Protein AF-A0A1Q6RD19-F1 (afdb_monomer_lite)

Foldseek 3Di:
DDAQKDKDWQDLVPPDPVSQVVCCAQQLDNHCPQFDTKMKIDRPDDDWQKIKIKTFGDPPDDQVVSQVSSVVRYAQPSDPPDGFPAWKWFADDRMIIIITGHCVVVDHPVNVQVVVCVVRNNTPDMD

Sequence (127 aa):
MEFDGGVETIDLTDTSEEGQWAIKSSTGLDNAGVLTEAAVFEPMIGSIAFSMVMVRVAPGEDIKSVAEAMKSGINPRKWVCVEADDMLVTGYRDVVMLIMLDTSYDLTAQSFVDAFGKVVGEPEFVI

Structure (mmCIF, N/CA/C/O backbone):
da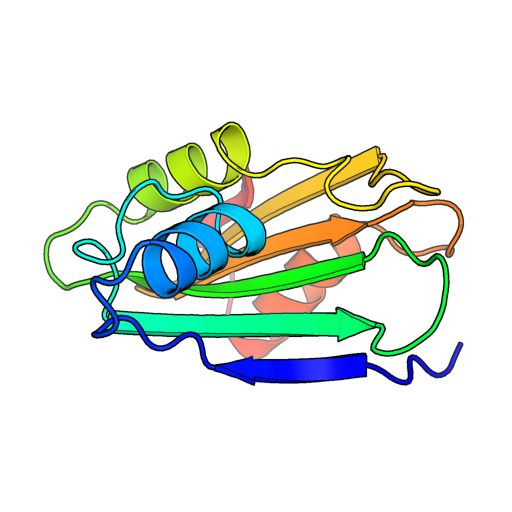ta_AF-A0A1Q6RD19-F1
#
_entry.id   AF-A0A1Q6RD19-F1
#
loop_
_atom_site.group_PDB
_atom_site.id
_atom_site.type_symbol
_atom_site.label_atom_id
_atom_site.label_alt_id
_atom_site.label_comp_id
_atom_site.label_asym_id
_atom_site.label_entity_id
_atom_site.label_seq_id
_atom_site.pdbx_PDB_ins_code
_atom_site.Cartn_x
_atom_site.Cartn_y
_atom_site.Cartn_z
_atom_site.occupancy
_atom_site.B_iso_or_equiv
_atom_site.auth_seq_id
_atom_site.auth_comp_id
_atom_site.auth_asym_id
_atom_site.auth_atom_id
_atom_site.pdbx_PDB_model_num
ATOM 1 N N . MET A 1 1 ? 16.173 -11.343 -10.795 1.00 51.84 1 MET A N 1
ATOM 2 C CA . MET A 1 1 ? 16.724 -10.581 -9.660 1.00 51.84 1 MET A CA 1
ATOM 3 C C . MET A 1 1 ? 16.168 -11.218 -8.402 1.00 51.84 1 MET A C 1
ATOM 5 O O . MET A 1 1 ? 14.967 -11.448 -8.365 1.00 51.84 1 MET A O 1
ATOM 9 N N . GLU A 1 2 ? 17.014 -11.611 -7.454 1.00 54.75 2 GLU A N 1
ATOM 10 C CA . GLU A 1 2 ? 16.551 -12.060 -6.136 1.00 54.75 2 GLU A CA 1
ATOM 11 C C . GLU A 1 2 ? 16.425 -10.801 -5.273 1.00 54.75 2 GLU A C 1
ATOM 13 O O . GLU A 1 2 ? 17.411 -10.089 -5.087 1.00 54.75 2 GLU A O 1
ATOM 18 N N . PHE A 1 3 ? 15.200 -10.454 -4.875 1.00 63.12 3 PHE A N 1
ATOM 19 C CA . PHE A 1 3 ? 14.942 -9.319 -3.992 1.00 63.12 3 PHE A CA 1
ATOM 20 C C . PHE A 1 3 ? 15.130 -9.792 -2.550 1.00 63.12 3 PHE A C 1
ATOM 22 O O . PHE A 1 3 ? 14.311 -10.563 -2.053 1.00 63.12 3 PHE A O 1
ATOM 29 N N . ASP A 1 4 ? 16.187 -9.329 -1.882 1.00 69.56 4 ASP A N 1
ATOM 30 C CA . ASP A 1 4 ? 16.337 -9.479 -0.429 1.00 69.56 4 ASP A CA 1
ATOM 31 C C . ASP A 1 4 ? 15.444 -8.433 0.266 1.00 69.56 4 ASP A C 1
ATOM 33 O O . ASP A 1 4 ? 15.872 -7.342 0.658 1.00 69.56 4 ASP A O 1
ATOM 37 N N . GLY A 1 5 ? 14.141 -8.714 0.253 1.00 77.00 5 GLY A N 1
ATOM 38 C CA . GLY A 1 5 ? 13.098 -7.879 0.841 1.00 77.00 5 GLY A CA 1
ATOM 39 C C . GLY A 1 5 ? 12.593 -8.443 2.165 1.00 77.00 5 GLY A C 1
ATOM 40 O O . GLY A 1 5 ? 12.631 -9.650 2.402 1.00 77.00 5 GLY A O 1
ATOM 41 N N . GLY A 1 6 ? 12.096 -7.560 3.025 1.00 85.50 6 GLY A N 1
ATOM 42 C CA . GLY A 1 6 ? 11.497 -7.906 4.311 1.00 85.50 6 GLY A CA 1
ATOM 43 C C . GLY A 1 6 ? 9.992 -7.680 4.283 1.00 85.50 6 GLY A C 1
ATOM 44 O O . GLY A 1 6 ? 9.528 -6.708 3.692 1.00 85.50 6 GLY A O 1
ATOM 45 N N . VAL A 1 7 ? 9.232 -8.577 4.918 1.00 91.62 7 VAL A N 1
ATOM 46 C CA . VAL A 1 7 ? 7.819 -8.331 5.239 1.00 91.62 7 VAL A CA 1
ATOM 47 C C . VAL A 1 7 ? 7.752 -7.764 6.648 1.00 91.62 7 VAL A C 1
ATOM 49 O O . VAL A 1 7 ? 8.240 -8.395 7.587 1.00 91.62 7 VAL A O 1
ATOM 52 N N . GLU A 1 8 ? 7.102 -6.620 6.796 1.00 92.69 8 GLU A N 1
ATOM 53 C CA . GLU A 1 8 ? 6.847 -5.982 8.081 1.00 92.69 8 GLU A CA 1
ATOM 54 C C . GLU A 1 8 ? 5.341 -5.802 8.283 1.00 92.69 8 GLU A C 1
ATOM 56 O O . GLU A 1 8 ? 4.632 -5.313 7.402 1.00 92.69 8 GLU A O 1
ATOM 61 N N . THR A 1 9 ? 4.830 -6.221 9.441 1.00 94.94 9 THR A N 1
ATOM 62 C CA . THR A 1 9 ? 3.453 -5.932 9.858 1.00 94.94 9 THR A CA 1
ATOM 63 C C . THR A 1 9 ? 3.405 -4.576 10.542 1.00 94.94 9 THR A C 1
ATOM 65 O O . THR A 1 9 ? 4.174 -4.342 11.472 1.00 94.94 9 THR A O 1
ATOM 68 N N . ILE A 1 10 ? 2.475 -3.716 10.138 1.00 94.00 10 ILE A N 1
ATOM 69 C CA . ILE A 1 10 ? 2.322 -2.384 10.726 1.00 94.00 10 ILE A CA 1
ATOM 70 C C . ILE A 1 10 ? 1.467 -2.503 11.990 1.00 94.00 10 ILE A C 1
ATOM 72 O O . ILE A 1 10 ? 0.343 -3.011 11.935 1.00 94.00 10 ILE A O 1
ATOM 76 N N . ASP A 1 11 ? 1.979 -2.022 13.125 1.00 93.44 11 ASP A N 1
ATOM 77 C CA . ASP A 1 11 ? 1.210 -1.955 14.369 1.00 93.44 11 ASP A CA 1
ATOM 78 C C . ASP A 1 11 ? 0.169 -0.830 14.294 1.00 93.44 11 ASP A C 1
ATOM 80 O O . ASP A 1 11 ? 0.458 0.346 14.505 1.00 93.44 11 ASP A O 1
ATOM 84 N N . LEU A 1 12 ? -1.075 -1.204 13.995 1.00 94.00 12 LEU A N 1
ATOM 85 C CA . LEU A 1 12 ? -2.196 -0.268 13.893 1.00 94.00 12 LEU A CA 1
ATOM 86 C C . LEU A 1 12 ? -2.647 0.296 15.248 1.00 94.00 12 LEU A C 1
ATOM 88 O O . LEU A 1 12 ? -3.459 1.222 15.282 1.00 94.00 12 LEU A O 1
ATOM 92 N N . THR A 1 13 ? -2.163 -0.268 16.358 1.00 93.19 13 THR A N 1
ATOM 93 C CA . THR A 1 13 ? -2.501 0.181 17.713 1.00 93.19 13 THR A CA 1
ATOM 94 C C . THR A 1 13 ? -1.521 1.218 18.254 1.00 93.19 13 THR A C 1
ATOM 96 O O . THR A 1 13 ? -1.819 1.861 19.264 1.00 93.19 13 THR A O 1
ATOM 99 N N . ASP A 1 14 ? -0.393 1.431 17.571 1.00 91.44 14 ASP A N 1
ATOM 100 C CA . ASP A 1 14 ? 0.584 2.441 17.951 1.00 91.44 14 ASP A CA 1
ATOM 101 C C . ASP A 1 14 ? 0.102 3.852 17.571 1.00 91.44 14 ASP A C 1
ATOM 103 O O . ASP A 1 14 ? 0.177 4.318 16.430 1.00 91.44 14 ASP A O 1
ATOM 107 N N . THR A 1 15 ? -0.418 4.560 18.572 1.00 89.69 15 THR A N 1
ATOM 108 C CA . THR A 1 15 ? -0.886 5.943 18.437 1.00 89.69 15 THR A CA 1
ATOM 109 C C . THR A 1 15 ? 0.215 6.982 18.670 1.00 89.69 15 THR A C 1
ATOM 111 O O . THR A 1 15 ? -0.096 8.168 18.789 1.00 89.69 15 THR A O 1
ATOM 114 N N . SER A 1 16 ? 1.479 6.571 18.811 1.00 92.94 16 SER A N 1
ATOM 115 C CA . SER A 1 16 ? 2.610 7.495 18.916 1.00 92.94 16 SER A CA 1
ATOM 116 C C . SER A 1 16 ? 2.861 8.230 17.595 1.00 92.94 16 SER A C 1
ATOM 118 O O . SER A 1 16 ? 2.375 7.834 16.535 1.00 92.94 16 SER A O 1
ATOM 120 N N . GLU A 1 17 ? 3.644 9.311 17.635 1.00 91.75 17 GLU A N 1
ATOM 121 C CA . GLU A 1 17 ? 4.059 10.021 16.417 1.00 91.75 17 GLU A CA 1
ATOM 122 C C . GLU A 1 17 ? 4.829 9.103 15.452 1.00 91.75 17 GLU A C 1
ATOM 124 O O . GLU A 1 17 ? 4.675 9.230 14.238 1.00 91.75 17 GLU A O 1
ATOM 129 N N . GLU A 1 18 ? 5.605 8.151 15.981 1.00 90.62 18 GLU A N 1
ATOM 130 C CA . GLU A 1 18 ? 6.348 7.160 15.195 1.00 90.62 18 GLU A CA 1
ATOM 131 C C . GLU A 1 18 ? 5.401 6.167 14.513 1.00 90.62 18 GLU A C 1
ATOM 133 O O . GLU A 1 18 ? 5.519 5.946 13.307 1.00 90.62 18 GLU A O 1
ATOM 138 N N . GLY A 1 19 ? 4.409 5.643 15.240 1.00 91.06 19 GLY A N 1
ATOM 139 C CA . GLY A 1 19 ? 3.381 4.758 14.684 1.00 91.06 19 GLY A CA 1
ATOM 140 C C . GLY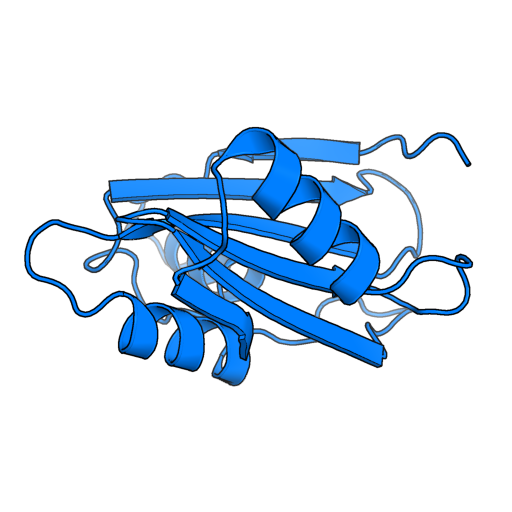 A 1 19 ? 2.548 5.436 13.594 1.00 91.06 19 GLY A C 1
ATOM 141 O O . GLY A 1 19 ? 2.366 4.889 12.504 1.00 91.06 19 GLY A O 1
ATOM 142 N N . GLN A 1 20 ? 2.114 6.681 13.825 1.00 91.62 20 GLN A N 1
ATOM 143 C CA . GLN A 1 20 ? 1.401 7.466 12.806 1.00 91.62 20 GLN A CA 1
ATOM 144 C C . GLN A 1 20 ? 2.275 7.750 11.582 1.00 91.62 20 GLN A C 1
ATOM 146 O O . GLN A 1 20 ? 1.803 7.669 10.445 1.00 91.62 20 GLN A O 1
ATOM 151 N N . TRP A 1 21 ? 3.560 8.043 11.794 1.00 91.69 21 TRP A N 1
ATOM 152 C CA . TRP A 1 21 ? 4.503 8.210 10.698 1.00 91.69 21 TRP A CA 1
ATOM 153 C C . TRP A 1 21 ? 4.682 6.913 9.899 1.00 91.69 21 TRP A C 1
ATOM 155 O O . TRP A 1 21 ? 4.665 6.973 8.671 1.00 91.69 21 TRP A O 1
ATOM 165 N N . ALA A 1 22 ? 4.784 5.753 10.557 1.00 92.19 22 ALA A N 1
ATOM 166 C CA . ALA A 1 22 ? 4.911 4.447 9.909 1.00 92.19 22 ALA A CA 1
ATOM 167 C C . ALA A 1 22 ? 3.674 4.091 9.067 1.00 92.19 22 ALA A C 1
ATOM 169 O O . ALA A 1 22 ? 3.803 3.636 7.927 1.00 92.19 22 ALA A O 1
ATOM 170 N N . ILE A 1 23 ? 2.470 4.368 9.583 1.00 94.38 23 ILE A N 1
ATOM 171 C CA . ILE A 1 23 ? 1.216 4.214 8.833 1.00 94.38 23 ILE A CA 1
ATOM 172 C C . ILE A 1 23 ? 1.240 5.107 7.593 1.00 94.38 23 ILE A C 1
ATOM 174 O O . ILE A 1 23 ? 0.997 4.621 6.485 1.00 94.38 23 ILE A O 1
ATOM 178 N N . LYS A 1 24 ? 1.575 6.393 7.748 1.00 94.81 24 LYS A N 1
ATOM 179 C CA . LYS A 1 24 ? 1.575 7.351 6.637 1.00 94.81 24 LYS A CA 1
ATOM 180 C C . LYS A 1 24 ? 2.620 7.016 5.576 1.00 94.81 24 LYS A C 1
ATOM 182 O O . LYS A 1 24 ? 2.312 7.058 4.387 1.00 94.81 24 LYS A O 1
ATOM 187 N N . SER A 1 25 ? 3.840 6.681 5.985 1.00 93.19 25 SER A N 1
ATOM 188 C CA . SER A 1 25 ? 4.959 6.399 5.079 1.00 93.19 25 SER A CA 1
ATOM 189 C C . SER A 1 25 ? 4.795 5.080 4.318 1.00 93.19 25 SER A C 1
ATOM 191 O O . SER A 1 25 ? 5.266 4.964 3.182 1.00 93.19 25 SER A O 1
ATOM 193 N N . SER A 1 26 ? 4.100 4.110 4.916 1.00 94.19 26 SER A N 1
ATOM 194 C CA . SER A 1 26 ? 3.855 2.802 4.307 1.00 94.19 26 SER A CA 1
ATOM 195 C C . SER A 1 26 ? 2.568 2.782 3.490 1.00 94.19 26 SER A C 1
ATOM 197 O O . SER A 1 26 ? 2.574 2.312 2.364 1.00 94.19 26 SER A O 1
ATOM 199 N N . THR A 1 27 ? 1.462 3.309 4.019 1.00 95.81 27 THR A N 1
ATOM 200 C CA . THR A 1 27 ? 0.127 3.171 3.402 1.00 95.81 27 THR A CA 1
ATOM 201 C C . THR A 1 27 ? -0.367 4.428 2.692 1.00 95.81 27 THR A C 1
ATOM 203 O O . THR A 1 27 ? -1.268 4.341 1.865 1.00 95.81 27 THR A O 1
ATOM 206 N N . GLY A 1 28 ? 0.178 5.603 3.019 1.00 95.88 28 GLY A N 1
ATOM 207 C CA . GLY A 1 28 ? -0.345 6.895 2.573 1.00 95.88 28 GLY A CA 1
ATOM 208 C C . GLY A 1 28 ? -1.523 7.432 3.397 1.00 95.88 28 GLY A C 1
ATOM 209 O O . GLY A 1 28 ? -1.896 8.596 3.232 1.00 95.88 28 GLY A O 1
ATOM 210 N N . LEU A 1 29 ? -2.085 6.646 4.317 1.00 96.44 29 LEU A N 1
ATOM 211 C CA . LEU A 1 29 ? -3.220 7.047 5.154 1.00 96.44 29 LEU A CA 1
ATOM 212 C C . LEU A 1 29 ? -2.780 7.894 6.353 1.00 96.44 29 LEU A C 1
ATOM 214 O O . LEU A 1 29 ? -1.688 7.719 6.885 1.00 96.44 29 LEU A O 1
ATOM 218 N N . ASP A 1 30 ? -3.647 8.804 6.799 1.00 91.75 30 ASP A N 1
ATOM 219 C CA . ASP A 1 30 ? -3.372 9.668 7.960 1.00 91.75 30 ASP A CA 1
ATOM 220 C C . ASP A 1 30 ? -3.653 8.990 9.310 1.00 91.75 30 ASP A C 1
ATOM 222 O O . ASP A 1 30 ? -3.257 9.509 10.346 1.00 91.75 30 ASP A O 1
ATOM 226 N N . ASN A 1 31 ? -4.378 7.869 9.317 1.00 87.12 31 ASN A N 1
ATOM 227 C CA . ASN A 1 31 ? -4.643 7.064 10.508 1.00 87.12 31 ASN A CA 1
ATOM 228 C C . ASN A 1 31 ? -5.018 5.626 10.113 1.00 87.12 31 ASN A C 1
ATOM 230 O O . ASN A 1 31 ? -5.466 5.377 8.993 1.00 87.12 31 ASN A O 1
ATOM 234 N N . ALA A 1 32 ? -4.881 4.690 11.053 1.00 91.00 32 ALA A N 1
ATOM 235 C CA . ALA A 1 32 ? -5.192 3.275 10.846 1.00 91.00 32 ALA A CA 1
ATOM 236 C C . ALA A 1 32 ? -6.652 2.885 11.141 1.00 91.00 32 ALA A C 1
ATOM 238 O O . ALA A 1 32 ? -6.996 1.718 11.000 1.00 91.00 32 ALA A O 1
ATOM 239 N N . GLY A 1 33 ? -7.525 3.820 11.540 1.00 93.75 33 GLY A N 1
ATOM 240 C CA . GLY A 1 33 ? -8.885 3.503 12.000 1.00 93.75 33 GLY A CA 1
ATOM 241 C C . GLY A 1 33 ? -9.778 2.847 10.941 1.00 93.75 33 GLY A C 1
ATOM 242 O O . GLY A 1 33 ? -10.736 2.163 11.287 1.00 93.75 33 GLY A O 1
ATOM 243 N N . VAL A 1 34 ? -9.434 3.021 9.663 1.00 96.00 34 VAL A N 1
ATOM 244 C CA . VAL A 1 34 ? -10.119 2.406 8.514 1.00 96.00 34 VAL A CA 1
ATOM 245 C C . VAL A 1 34 ? -9.592 1.007 8.169 1.00 96.00 34 VAL A C 1
ATOM 247 O O . VAL A 1 34 ? -10.061 0.392 7.212 1.00 96.00 34 VAL A O 1
ATOM 250 N N . LEU A 1 35 ? -8.610 0.495 8.917 1.00 97.06 35 LEU A N 1
ATOM 251 C CA . LEU A 1 35 ? -7.932 -0.775 8.667 1.00 97.06 35 LEU A CA 1
ATOM 252 C C . LEU A 1 35 ? -8.068 -1.728 9.861 1.00 97.06 35 LEU A C 1
ATOM 254 O O . LEU A 1 35 ? -8.133 -1.311 11.014 1.00 97.06 35 LEU A O 1
ATOM 258 N N . THR A 1 36 ? -8.041 -3.030 9.588 1.00 97.62 36 THR A N 1
ATOM 259 C CA . THR A 1 36 ? -7.906 -4.078 10.617 1.00 97.62 36 THR A CA 1
ATOM 260 C C . THR A 1 36 ? -6.540 -4.748 10.598 1.00 97.62 36 THR A C 1
ATOM 262 O O . THR A 1 36 ? -6.103 -5.260 11.622 1.00 97.62 36 THR A O 1
ATOM 265 N N . GLU A 1 37 ? -5.874 -4.775 9.442 1.00 97.38 37 GLU A N 1
ATOM 266 C CA . GLU A 1 37 ? -4.540 -5.359 9.266 1.00 97.38 37 GLU A CA 1
ATOM 267 C C . GLU A 1 37 ? -3.777 -4.558 8.209 1.00 97.38 37 GLU A C 1
ATOM 269 O O . GLU A 1 37 ? -4.377 -4.070 7.249 1.00 97.38 37 GLU A O 1
ATOM 274 N N . ALA A 1 38 ? -2.458 -4.450 8.354 1.00 97.31 38 ALA A N 1
ATOM 275 C CA . ALA A 1 38 ? -1.599 -3.894 7.321 1.00 97.31 38 ALA A CA 1
ATOM 276 C C . ALA A 1 38 ? -0.207 -4.531 7.365 1.00 97.31 38 ALA A C 1
ATOM 278 O O . ALA A 1 38 ? 0.344 -4.789 8.436 1.00 97.31 38 ALA A O 1
ATOM 279 N N . ALA A 1 39 ? 0.361 -4.775 6.191 1.00 97.00 39 ALA A N 1
ATOM 280 C CA . ALA A 1 39 ? 1.721 -5.255 6.027 1.00 97.00 39 ALA A CA 1
ATOM 281 C C . ALA A 1 39 ? 2.365 -4.612 4.800 1.00 97.00 39 ALA A C 1
ATOM 283 O O . ALA A 1 39 ? 1.691 -4.305 3.816 1.00 97.00 39 ALA A O 1
ATOM 284 N N . VAL A 1 40 ? 3.677 -4.443 4.850 1.00 95.75 40 VAL A N 1
ATOM 285 C CA . VAL A 1 40 ? 4.479 -3.886 3.766 1.00 95.75 40 VAL A CA 1
ATOM 286 C C . VAL A 1 40 ? 5.622 -4.837 3.431 1.00 95.75 40 VAL A C 1
ATOM 288 O O . VAL A 1 40 ? 6.186 -5.487 4.309 1.00 95.75 40 VAL A O 1
ATOM 291 N N . PHE A 1 41 ? 5.927 -4.958 2.143 1.00 94.19 41 PHE A N 1
ATOM 292 C CA . PHE A 1 41 ? 7.079 -5.681 1.630 1.00 94.19 41 PHE A CA 1
ATOM 293 C C . PHE A 1 41 ? 7.975 -4.726 0.849 1.00 94.19 41 PHE A C 1
ATOM 295 O O . PHE A 1 41 ? 7.576 -4.192 -0.193 1.00 94.19 41 PHE A O 1
ATOM 302 N N . GLU A 1 42 ? 9.186 -4.533 1.364 1.00 91.88 42 GLU A N 1
ATOM 303 C CA . GLU A 1 42 ? 10.162 -3.574 0.850 1.00 91.88 42 GLU A CA 1
ATOM 304 C C . GLU A 1 42 ? 11.592 -4.135 0.857 1.00 91.88 42 GLU A C 1
ATOM 306 O O . GLU A 1 42 ? 11.913 -5.021 1.656 1.00 91.88 42 GLU A O 1
ATOM 311 N N . PRO A 1 43 ? 12.480 -3.626 -0.019 1.00 88.00 43 PRO A N 1
ATOM 312 C CA . PRO A 1 43 ? 13.904 -3.948 0.006 1.00 88.00 43 PRO A CA 1
ATOM 313 C C . PRO A 1 43 ? 14.542 -3.530 1.338 1.00 88.00 43 PRO A C 1
ATOM 315 O O . PRO A 1 43 ? 14.487 -2.358 1.707 1.00 88.00 43 PRO A O 1
ATOM 318 N N . MET A 1 44 ? 15.206 -4.456 2.041 1.00 79.31 44 MET A N 1
ATOM 319 C CA . MET A 1 44 ? 15.882 -4.120 3.308 1.00 79.31 44 MET A CA 1
ATOM 320 C C . MET A 1 44 ? 17.219 -3.402 3.096 1.00 79.31 44 MET A C 1
ATOM 322 O O . MET A 1 44 ? 17.696 -2.683 3.974 1.00 79.31 44 MET A O 1
ATOM 326 N N . ILE A 1 45 ? 17.857 -3.615 1.943 1.00 75.94 45 ILE A N 1
ATOM 327 C CA . ILE A 1 45 ? 19.161 -3.044 1.603 1.00 75.94 45 ILE A CA 1
ATOM 328 C C . ILE A 1 45 ? 19.132 -2.552 0.155 1.00 75.94 45 ILE A C 1
ATOM 330 O O . ILE A 1 45 ? 18.748 -3.282 -0.755 1.00 75.94 45 ILE A O 1
ATOM 334 N N . GLY A 1 46 ? 19.625 -1.331 -0.064 1.00 70.75 46 GLY A N 1
ATOM 335 C CA . GLY A 1 46 ? 19.881 -0.778 -1.395 1.00 70.75 46 GLY A CA 1
ATOM 336 C C . GLY A 1 46 ? 19.071 0.475 -1.719 1.00 70.75 46 GLY A C 1
ATOM 337 O O . GLY A 1 46 ? 18.261 0.953 -0.933 1.00 70.75 46 GLY A O 1
ATOM 338 N N . SER A 1 47 ? 19.334 1.041 -2.895 1.00 81.38 47 SER A N 1
ATOM 339 C CA . SER A 1 47 ? 18.558 2.144 -3.471 1.00 81.38 47 SER A CA 1
ATOM 340 C C . SER A 1 47 ? 17.595 1.564 -4.495 1.00 81.38 47 SER A C 1
ATOM 342 O O . SER A 1 47 ? 17.836 1.650 -5.694 1.00 81.38 47 SER A O 1
ATOM 344 N N . ILE A 1 48 ? 16.563 0.887 -3.995 1.00 86.38 48 ILE A N 1
ATOM 345 C CA . ILE A 1 48 ? 15.553 0.221 -4.812 1.00 86.38 48 ILE A CA 1
ATOM 346 C C . ILE A 1 48 ? 14.203 0.843 -4.476 1.00 86.38 48 ILE A C 1
ATOM 348 O O . ILE A 1 48 ? 13.720 0.704 -3.355 1.00 86.38 48 ILE A O 1
ATOM 352 N N . ALA A 1 49 ? 13.606 1.536 -5.445 1.00 91.38 49 ALA A N 1
ATOM 353 C CA . ALA A 1 49 ? 12.247 2.040 -5.317 1.00 91.38 49 ALA A CA 1
ATOM 354 C C . ALA A 1 49 ? 11.284 0.891 -5.614 1.00 91.38 49 ALA A C 1
ATOM 356 O O . ALA A 1 49 ? 10.951 0.623 -6.764 1.00 91.38 49 ALA A O 1
ATOM 357 N N . PHE A 1 50 ? 10.903 0.165 -4.570 1.00 92.75 50 PHE A N 1
ATOM 358 C CA . PHE A 1 50 ? 9.908 -0.897 -4.621 1.00 92.75 50 PHE A CA 1
ATOM 359 C C . PHE A 1 50 ? 9.185 -0.937 -3.279 1.00 92.75 50 PHE A C 1
ATOM 361 O O . PHE A 1 50 ? 9.836 -0.978 -2.242 1.00 92.75 50 PHE A O 1
ATOM 368 N N . SER A 1 51 ? 7.857 -0.935 -3.293 1.00 94.81 51 SER A N 1
ATOM 369 C CA . SER A 1 51 ? 7.029 -1.032 -2.091 1.00 94.81 51 SER A CA 1
ATOM 370 C C . SER A 1 51 ? 5.698 -1.672 -2.448 1.00 94.81 51 SER A C 1
ATOM 372 O O . SER A 1 51 ? 4.915 -1.098 -3.208 1.00 94.81 51 SER A O 1
ATOM 374 N N . MET A 1 52 ? 5.430 -2.841 -1.871 1.00 96.00 52 MET A N 1
ATOM 375 C CA . MET A 1 52 ? 4.137 -3.512 -1.964 1.00 96.00 52 MET A CA 1
ATOM 376 C C . MET A 1 52 ? 3.462 -3.488 -0.600 1.00 96.00 52 MET A C 1
ATOM 378 O O . MET A 1 52 ? 3.999 -4.005 0.374 1.00 96.00 52 MET A O 1
ATOM 382 N N . VAL A 1 53 ? 2.278 -2.903 -0.531 1.00 97.62 53 VAL A N 1
ATOM 383 C CA . VAL A 1 53 ? 1.555 -2.660 0.713 1.00 97.62 53 VAL A CA 1
ATOM 384 C C . VAL A 1 53 ? 0.220 -3.367 0.621 1.00 97.62 53 VAL A C 1
ATOM 386 O O . VAL A 1 53 ? -0.538 -3.166 -0.324 1.00 97.62 53 VAL A O 1
ATOM 389 N N . MET A 1 54 ? -0.061 -4.194 1.614 1.00 97.88 54 MET A N 1
ATOM 390 C CA . MET A 1 54 ? -1.289 -4.958 1.741 1.00 97.88 54 MET A CA 1
ATOM 391 C C . MET A 1 54 ? -2.033 -4.447 2.961 1.00 97.88 54 MET A C 1
ATOM 393 O O . MET A 1 54 ? -1.478 -4.447 4.059 1.00 97.88 54 MET A O 1
ATOM 397 N N . VAL A 1 55 ? -3.289 -4.049 2.795 1.00 98.06 55 VAL A N 1
ATOM 398 C CA . VAL A 1 55 ? -4.145 -3.670 3.921 1.00 98.06 55 VAL A CA 1
ATOM 399 C C . VAL A 1 55 ? -5.460 -4.428 3.873 1.00 98.06 55 VAL A C 1
ATOM 401 O O . VAL A 1 55 ? -5.983 -4.726 2.798 1.00 98.06 55 VAL A O 1
ATOM 404 N N . ARG A 1 56 ? -6.002 -4.731 5.050 1.00 98.25 56 ARG A N 1
ATOM 405 C CA . ARG A 1 56 ? -7.376 -5.192 5.221 1.00 98.25 56 ARG A CA 1
ATOM 406 C C . ARG A 1 56 ? -8.214 -4.030 5.727 1.00 98.25 56 ARG A C 1
ATOM 408 O O . ARG A 1 56 ? -7.916 -3.472 6.782 1.00 98.25 56 ARG A O 1
ATOM 415 N N . VAL A 1 57 ? -9.238 -3.679 4.966 1.00 98.06 57 VAL A N 1
ATOM 416 C CA . VAL A 1 57 ? -10.171 -2.591 5.249 1.00 98.06 57 VAL A CA 1
ATOM 417 C C . VAL A 1 57 ? -11.162 -3.026 6.326 1.00 98.06 57 VAL A C 1
ATOM 419 O O . VAL A 1 57 ? -11.651 -4.157 6.323 1.00 98.06 57 VAL A O 1
ATOM 422 N N . ALA A 1 58 ? -11.445 -2.129 7.268 1.00 97.69 58 ALA A N 1
ATOM 423 C CA . ALA A 1 58 ? -12.365 -2.407 8.356 1.00 97.69 58 ALA A CA 1
ATOM 424 C C . ALA A 1 58 ? -13.807 -2.623 7.852 1.00 97.69 58 ALA A C 1
ATOM 426 O O . ALA A 1 58 ? -14.233 -2.006 6.872 1.00 97.69 58 ALA A O 1
ATOM 427 N N . PRO A 1 59 ? -14.604 -3.484 8.514 1.00 96.75 59 PRO A N 1
ATOM 428 C CA . PRO A 1 59 ? -15.990 -3.710 8.120 1.00 96.75 59 PRO A CA 1
ATOM 429 C C . PRO A 1 59 ? -16.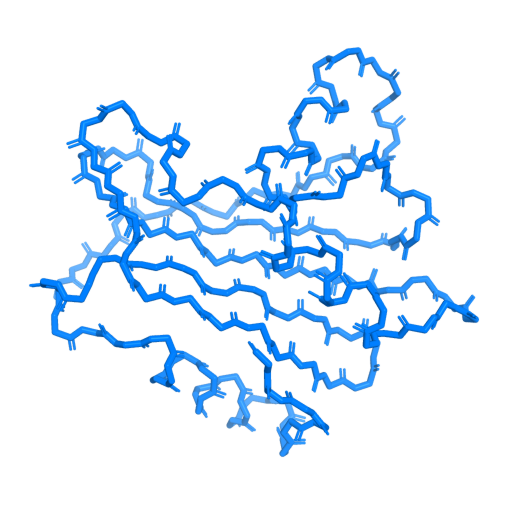813 -2.416 8.110 1.00 96.75 59 PRO A C 1
ATOM 431 O O . PRO A 1 59 ? -16.877 -1.711 9.114 1.00 96.75 59 PRO A O 1
ATOM 434 N N . GLY A 1 60 ? -17.507 -2.154 7.001 1.00 95.62 60 GLY A N 1
ATOM 435 C CA . GLY A 1 60 ? -18.362 -0.973 6.834 1.00 95.62 60 GLY A CA 1
ATOM 436 C C . GLY A 1 60 ? -17.670 0.232 6.192 1.00 95.62 60 GLY A C 1
ATOM 437 O O . GLY A 1 60 ? -18.371 1.158 5.790 1.00 95.62 60 GLY A O 1
ATOM 438 N N . GLU A 1 61 ? -16.346 0.200 6.040 1.00 97.06 61 GLU A N 1
ATOM 439 C CA . GLU A 1 61 ? -15.602 1.197 5.270 1.00 97.06 61 GLU A CA 1
ATOM 440 C C . GLU A 1 61 ? -15.702 0.926 3.761 1.00 97.06 61 GLU A C 1
ATOM 442 O O . GLU A 1 61 ? -15.840 -0.217 3.314 1.00 97.06 61 GLU A O 1
ATOM 447 N N . ASP A 1 62 ? -15.618 1.986 2.955 1.00 96.31 62 ASP A N 1
ATOM 448 C CA . ASP A 1 62 ? -15.614 1.869 1.497 1.00 96.31 62 ASP A CA 1
ATOM 449 C C . ASP A 1 62 ? -14.203 1.554 0.988 1.00 96.31 62 ASP A C 1
ATOM 451 O O . ASP A 1 62 ? -13.310 2.406 0.988 1.00 96.31 62 ASP A O 1
ATOM 455 N N . ILE A 1 63 ? -14.009 0.319 0.522 1.00 97.19 63 ILE A N 1
ATOM 456 C CA . ILE A 1 63 ? -12.708 -0.179 0.060 1.00 97.19 63 ILE A CA 1
ATOM 457 C C . ILE A 1 63 ? -12.086 0.705 -1.028 1.00 97.19 63 ILE A C 1
ATOM 459 O O . ILE A 1 63 ? -10.873 0.924 -1.034 1.00 97.19 63 ILE A O 1
ATOM 463 N N . LYS A 1 64 ? -12.903 1.243 -1.939 1.00 96.81 64 LYS A N 1
ATOM 464 C CA . LYS A 1 64 ? -12.411 2.060 -3.046 1.00 96.81 64 LYS A CA 1
ATOM 465 C C . LYS A 1 64 ? -11.927 3.424 -2.560 1.00 96.81 64 LYS A C 1
ATOM 467 O O . LYS A 1 64 ? -10.860 3.862 -2.973 1.00 96.81 64 LYS A O 1
ATOM 472 N N . SER A 1 65 ? -12.652 4.050 -1.638 1.00 97.06 65 SER A N 1
ATOM 473 C CA . SER A 1 65 ? -12.241 5.298 -0.991 1.00 97.06 65 SER A CA 1
ATOM 474 C C . SER A 1 65 ? -10.934 5.127 -0.214 1.00 97.06 65 SER A C 1
ATOM 476 O O . SER A 1 65 ? -10.059 5.987 -0.298 1.00 97.06 65 SER A O 1
ATOM 478 N N . VAL A 1 66 ? -10.754 4.000 0.490 1.00 97.88 66 VAL A N 1
ATOM 479 C CA . VAL A 1 66 ? -9.479 3.684 1.160 1.00 97.88 66 VAL A CA 1
ATOM 480 C C . VAL A 1 66 ? -8.355 3.529 0.134 1.00 97.88 66 VAL A C 1
ATOM 482 O O . VAL A 1 66 ? -7.296 4.131 0.296 1.00 97.88 66 VAL A O 1
ATOM 485 N N . ALA A 1 67 ? -8.587 2.794 -0.955 1.00 98.00 67 ALA A N 1
ATOM 486 C CA . ALA A 1 67 ? -7.605 2.622 -2.023 1.00 98.00 67 ALA A CA 1
ATOM 487 C C . ALA A 1 67 ? -7.208 3.952 -2.694 1.00 98.00 67 ALA A C 1
ATOM 489 O O . ALA A 1 67 ? -6.025 4.196 -2.936 1.00 98.00 67 ALA A O 1
ATOM 490 N N . GLU A 1 68 ? -8.174 4.835 -2.960 1.00 98.12 68 GLU A N 1
ATOM 491 C CA 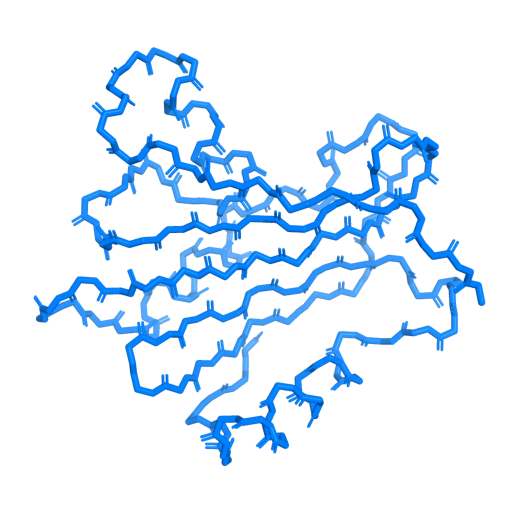. GLU A 1 68 ? -7.932 6.176 -3.504 1.00 98.12 68 GLU A CA 1
ATOM 492 C C . GLU A 1 68 ? -7.127 7.042 -2.524 1.00 98.12 68 GLU A C 1
ATOM 494 O O . GLU A 1 68 ? -6.176 7.714 -2.932 1.00 98.12 68 GLU A O 1
ATOM 499 N N . ALA A 1 69 ? -7.447 6.981 -1.227 1.00 97.88 69 ALA A N 1
ATOM 500 C CA . ALA A 1 69 ? -6.705 7.684 -0.185 1.00 97.88 69 ALA A CA 1
ATOM 501 C C . ALA A 1 69 ? -5.257 7.183 -0.072 1.00 97.88 69 ALA A C 1
ATOM 503 O O . ALA A 1 69 ? -4.338 7.998 0.013 1.00 97.88 69 ALA A O 1
ATOM 504 N N . MET A 1 70 ? -5.033 5.867 -0.145 1.00 97.94 70 MET A N 1
ATOM 505 C CA . MET A 1 70 ? -3.686 5.289 -0.189 1.00 97.94 70 MET A CA 1
ATOM 506 C C . MET A 1 70 ? -2.913 5.786 -1.415 1.00 97.94 70 MET A C 1
ATOM 508 O O . MET A 1 70 ? -1.806 6.307 -1.280 1.00 97.94 70 MET A O 1
ATOM 512 N N . LYS A 1 71 ? -3.519 5.699 -2.609 1.00 97.25 71 LYS A N 1
ATOM 513 C CA . LYS A 1 71 ? -2.894 6.131 -3.869 1.00 97.25 71 LYS A CA 1
ATOM 514 C C . LYS A 1 71 ? -2.516 7.612 -3.856 1.00 97.25 71 LYS A C 1
ATOM 516 O O . LYS A 1 71 ? -1.448 7.987 -4.328 1.00 97.25 71 LYS A O 1
ATOM 521 N N . SER A 1 72 ? -3.404 8.454 -3.336 1.00 96.81 72 SER A N 1
ATOM 522 C CA . SER A 1 72 ? -3.200 9.898 -3.224 1.00 96.81 72 SER A CA 1
ATOM 523 C C . SER A 1 72 ? -2.196 10.278 -2.137 1.00 96.81 72 SER A C 1
ATOM 525 O O . SER A 1 72 ? -1.586 11.343 -2.223 1.00 96.81 72 SER A O 1
ATOM 527 N N . GLY A 1 73 ? -2.128 9.495 -1.063 1.00 96.25 73 GLY A N 1
ATOM 528 C CA . GLY A 1 73 ? -1.422 9.864 0.157 1.00 96.25 73 GLY A CA 1
ATOM 529 C C . GLY A 1 73 ? -0.001 9.321 0.248 1.00 96.25 73 GLY A C 1
ATOM 530 O O . GLY A 1 73 ? 0.806 9.884 0.992 1.00 96.25 73 GLY A O 1
ATOM 531 N N . ILE A 1 74 ? 0.311 8.242 -0.476 1.00 96.25 74 ILE A N 1
ATOM 532 C CA . ILE A 1 74 ? 1.650 7.656 -0.487 1.00 96.25 74 ILE A CA 1
ATOM 533 C C . ILE A 1 74 ? 2.634 8.600 -1.183 1.00 96.25 74 ILE A C 1
ATOM 535 O O . ILE A 1 74 ? 2.286 9.297 -2.135 1.00 96.25 74 ILE A O 1
ATOM 539 N N . ASN A 1 75 ? 3.879 8.627 -0.711 1.00 94.06 75 ASN A N 1
ATOM 540 C CA . ASN A 1 75 ? 4.946 9.404 -1.332 1.00 94.06 75 ASN A CA 1
ATOM 541 C C . ASN A 1 75 ? 5.824 8.494 -2.217 1.00 94.06 75 ASN A C 1
ATOM 543 O O . ASN A 1 75 ? 6.619 7.726 -1.664 1.00 94.06 75 ASN A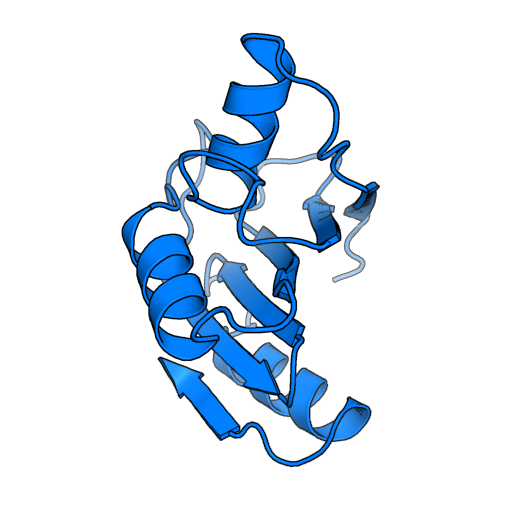 O 1
ATOM 547 N N . PRO A 1 76 ? 5.775 8.612 -3.560 1.00 91.94 76 PRO A N 1
ATOM 548 C CA . PRO A 1 76 ? 6.645 7.848 -4.465 1.00 91.94 76 PRO A CA 1
ATOM 549 C C . PRO A 1 76 ? 8.142 8.162 -4.290 1.00 91.94 76 PRO A C 1
ATOM 551 O O . PRO A 1 76 ? 8.995 7.364 -4.673 1.00 91.94 76 PRO A O 1
ATOM 554 N N . ARG A 1 77 ? 8.465 9.309 -3.671 1.00 89.19 77 ARG A N 1
ATOM 555 C CA . ARG A 1 77 ? 9.818 9.784 -3.329 1.00 89.19 77 ARG A CA 1
ATOM 556 C C . ARG A 1 77 ? 10.140 9.611 -1.846 1.00 89.19 77 ARG A C 1
ATOM 558 O O . ARG A 1 77 ? 10.827 10.446 -1.254 1.00 89.19 77 ARG A O 1
ATOM 565 N N . LYS A 1 78 ? 9.597 8.580 -1.193 1.00 86.38 78 LYS A N 1
ATOM 566 C CA . LYS A 1 78 ? 9.917 8.326 0.222 1.00 86.38 78 LYS A CA 1
ATOM 567 C C . LYS A 1 78 ? 11.379 7.918 0.437 1.00 86.38 78 LYS A C 1
ATOM 569 O O . LYS A 1 78 ? 11.905 8.103 1.530 1.00 86.38 78 LYS A O 1
ATOM 574 N N . TRP A 1 79 ? 12.051 7.435 -0.608 1.00 85.44 79 TRP A N 1
ATOM 575 C CA . TRP A 1 79 ? 13.488 7.172 -0.607 1.00 85.44 79 TRP A CA 1
ATOM 576 C C . TRP A 1 79 ? 14.272 8.395 -1.099 1.00 85.44 79 TRP A C 1
ATOM 578 O O . TRP A 1 79 ? 13.873 9.079 -2.034 1.00 85.44 79 TRP A O 1
ATOM 588 N N . VAL A 1 80 ? 15.430 8.662 -0.490 1.00 83.12 80 VAL A N 1
ATOM 589 C CA . VAL A 1 80 ? 16.251 9.846 -0.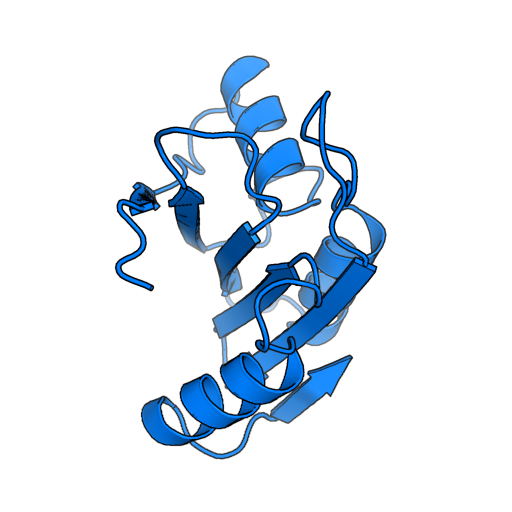819 1.00 83.12 80 VAL A CA 1
ATOM 590 C C . VAL A 1 80 ? 16.922 9.741 -2.194 1.00 83.12 80 VAL A C 1
ATOM 592 O O . VAL A 1 80 ? 17.119 10.755 -2.860 1.00 83.12 80 VAL A O 1
ATOM 595 N N . CYS A 1 81 ? 17.303 8.530 -2.611 1.00 83.31 81 CYS A N 1
ATOM 596 C CA . CYS A 1 81 ? 18.139 8.314 -3.799 1.00 83.31 81 CYS A CA 1
ATOM 597 C C . CYS A 1 81 ? 17.356 7.876 -5.043 1.00 83.31 81 CYS A C 1
ATOM 599 O O . CYS A 1 81 ? 17.922 7.885 -6.134 1.00 83.31 81 CYS A O 1
ATOM 601 N N . VAL A 1 82 ? 16.107 7.440 -4.873 1.00 87.75 82 VAL A N 1
ATOM 602 C CA . VAL A 1 82 ? 15.295 6.796 -5.914 1.00 87.75 82 VAL A CA 1
ATOM 603 C C . VAL A 1 82 ? 13.824 7.153 -5.745 1.00 87.75 82 VAL A C 1
ATOM 605 O O . VAL A 1 82 ? 13.387 7.546 -4.666 1.00 87.75 82 VAL A O 1
ATOM 608 N N . GLU A 1 83 ? 13.067 7.008 -6.821 1.00 91.12 83 GLU A N 1
ATOM 609 C CA . GLU A 1 83 ? 11.643 7.314 -6.892 1.00 91.12 83 GLU A CA 1
ATOM 610 C C . GLU A 1 83 ? 10.937 6.195 -7.656 1.00 91.12 83 GLU A C 1
ATOM 612 O O . GLU A 1 83 ? 11.496 5.663 -8.613 1.00 91.12 83 GLU A O 1
ATOM 617 N N . ALA A 1 84 ? 9.726 5.840 -7.229 1.00 92.31 84 ALA A N 1
ATOM 618 C CA . ALA A 1 84 ? 8.857 4.968 -8.012 1.00 92.31 84 ALA A CA 1
ATOM 619 C C . ALA A 1 84 ? 8.178 5.772 -9.133 1.00 92.31 84 ALA A C 1
ATOM 621 O O . ALA A 1 84 ? 7.611 6.834 -8.868 1.00 92.31 84 ALA A O 1
ATOM 622 N N . ASP A 1 85 ? 8.214 5.261 -10.363 1.00 93.19 85 ASP A N 1
ATOM 623 C CA . ASP A 1 85 ? 7.604 5.888 -11.543 1.00 93.19 85 ASP A CA 1
ATOM 624 C C . ASP A 1 85 ? 6.337 5.164 -12.033 1.00 93.19 85 ASP A C 1
ATOM 626 O O . ASP A 1 85 ? 5.569 5.736 -12.810 1.00 93.19 85 ASP A O 1
ATOM 630 N N . ASP A 1 86 ? 6.071 3.959 -11.522 1.00 95.56 86 ASP A N 1
ATOM 631 C CA . ASP A 1 86 ? 4.858 3.188 -11.774 1.00 95.56 86 ASP A CA 1
ATOM 632 C C . ASP A 1 86 ? 4.175 2.804 -10.457 1.00 95.56 86 ASP A C 1
ATOM 634 O O . ASP A 1 86 ? 4.813 2.381 -9.488 1.00 95.56 86 ASP A O 1
ATOM 638 N N . MET A 1 87 ? 2.857 2.995 -10.407 1.00 97.06 87 MET A N 1
ATOM 639 C CA . MET A 1 87 ? 2.054 2.792 -9.206 1.00 97.06 87 MET A CA 1
ATOM 640 C C . MET A 1 87 ? 0.600 2.468 -9.540 1.00 97.06 87 MET A C 1
ATOM 642 O O . MET A 1 87 ? -0.094 3.237 -10.214 1.00 97.06 87 MET A O 1
ATOM 646 N N . LEU A 1 88 ? 0.100 1.382 -8.953 1.00 98.19 88 LEU A N 1
ATOM 647 C CA . LEU A 1 88 ? -1.304 0.985 -9.015 1.00 98.19 88 LEU A CA 1
ATOM 648 C C . LEU A 1 88 ? -1.815 0.587 -7.636 1.00 98.19 88 LEU A C 1
ATOM 650 O O . LEU A 1 88 ? -1.065 0.103 -6.786 1.00 98.19 88 LEU A O 1
ATOM 654 N N . VAL A 1 89 ? -3.120 0.753 -7.446 1.00 98.31 89 VAL A N 1
ATOM 655 C CA . VAL A 1 89 ? -3.831 0.199 -6.295 1.00 98.31 89 VAL A CA 1
ATOM 656 C C . VAL A 1 89 ? -4.967 -0.677 -6.797 1.00 98.31 89 VAL A C 1
ATOM 658 O O . VAL A 1 89 ? -5.702 -0.305 -7.706 1.00 98.31 89 VAL A O 1
ATOM 661 N N . THR A 1 90 ? -5.115 -1.863 -6.229 1.00 98.44 90 THR A N 1
ATOM 662 C CA . THR A 1 90 ? -6.163 -2.815 -6.597 1.00 98.44 90 THR A CA 1
ATOM 663 C C . THR A 1 90 ? -6.794 -3.411 -5.350 1.00 98.44 90 THR A C 1
ATOM 665 O O . THR A 1 90 ? -6.179 -3.413 -4.285 1.00 98.44 90 THR A O 1
ATOM 668 N N . GLY A 1 91 ? -8.025 -3.903 -5.462 1.00 97.75 91 GLY A N 1
ATOM 669 C CA . GLY A 1 91 ? -8.732 -4.491 -4.334 1.00 97.75 91 GLY A CA 1
ATOM 670 C C . GLY A 1 91 ? -9.555 -5.713 -4.704 1.00 97.75 91 GLY A C 1
ATOM 671 O O . GLY A 1 91 ? -9.994 -5.883 -5.843 1.00 97.75 91 GLY A O 1
ATOM 672 N N . TYR A 1 92 ? -9.751 -6.570 -3.709 1.00 97.75 92 TYR A N 1
ATOM 673 C CA . TYR A 1 92 ? -10.598 -7.753 -3.770 1.00 97.75 92 TYR A CA 1
ATOM 674 C C . TYR A 1 92 ? -11.242 -7.971 -2.399 1.00 97.75 92 TYR A C 1
ATOM 676 O O . TYR A 1 92 ? -10.528 -8.158 -1.408 1.00 97.75 92 TYR A O 1
ATOM 684 N N . ARG A 1 93 ? -12.581 -7.978 -2.335 1.00 95.88 93 ARG A N 1
ATOM 685 C CA . ARG A 1 93 ? -13.361 -8.034 -1.089 1.00 95.88 93 ARG A CA 1
ATOM 686 C C . ARG A 1 93 ? -12.987 -6.923 -0.104 1.00 95.88 93 ARG A C 1
ATOM 688 O O . ARG A 1 93 ? -13.378 -5.784 -0.295 1.00 95.88 93 ARG A O 1
ATOM 695 N N . ASP A 1 94 ? -12.274 -7.265 0.963 1.00 97.56 94 ASP A N 1
ATOM 696 C CA . ASP A 1 94 ? -11.838 -6.384 2.045 1.00 97.56 94 ASP A CA 1
ATOM 697 C C . ASP A 1 94 ? -10.324 -6.126 2.016 1.00 97.56 94 ASP A C 1
ATOM 699 O O . ASP A 1 94 ? -9.792 -5.491 2.920 1.00 97.56 94 ASP A O 1
ATOM 703 N N . VAL A 1 95 ? -9.609 -6.618 1.000 1.00 97.81 95 VAL A N 1
ATOM 704 C CA . VAL A 1 95 ? -8.153 -6.485 0.881 1.00 97.81 95 VAL A CA 1
ATOM 705 C C . VAL A 1 95 ? -7.801 -5.515 -0.236 1.00 97.81 95 VAL A C 1
ATOM 707 O O . VAL A 1 95 ? -8.276 -5.663 -1.362 1.00 97.81 95 VAL A O 1
ATOM 710 N N . VAL A 1 96 ? -6.915 -4.567 0.064 1.00 98.25 96 VAL A N 1
ATOM 711 C CA . VAL A 1 96 ? -6.330 -3.628 -0.899 1.00 98.25 96 VAL A CA 1
ATOM 712 C C . VAL A 1 96 ? -4.831 -3.876 -0.996 1.00 98.25 96 VAL A C 1
ATOM 714 O O . VAL A 1 96 ? -4.145 -3.987 0.021 1.00 98.25 96 VAL A O 1
ATOM 717 N N . MET A 1 97 ? -4.329 -3.938 -2.225 1.00 98.50 97 MET A N 1
ATOM 718 C CA . MET A 1 97 ? -2.907 -3.936 -2.538 1.00 98.50 97 MET A CA 1
ATOM 719 C C . MET A 1 97 ? -2.545 -2.615 -3.208 1.00 98.50 97 MET A C 1
ATOM 721 O O . MET A 1 97 ? -3.092 -2.285 -4.259 1.00 98.50 97 MET A O 1
ATOM 725 N N . LEU A 1 98 ? -1.580 -1.898 -2.644 1.00 98.38 98 LEU A N 1
ATOM 726 C CA . LEU A 1 98 ? -0.857 -0.825 -3.316 1.00 98.38 98 LEU A CA 1
ATOM 727 C C . LEU A 1 98 ? 0.506 -1.360 -3.734 1.00 98.38 98 LEU A C 1
ATOM 729 O O . LEU A 1 98 ? 1.219 -1.956 -2.930 1.00 98.38 98 LEU A O 1
ATOM 733 N N . ILE A 1 99 ? 0.878 -1.139 -4.985 1.00 97.38 99 ILE A N 1
ATOM 734 C CA . ILE A 1 99 ? 2.203 -1.465 -5.499 1.00 97.38 99 ILE A CA 1
ATOM 735 C C . ILE A 1 99 ? 2.787 -0.218 -6.146 1.00 97.38 99 ILE A C 1
ATOM 737 O O . ILE A 1 99 ? 2.132 0.417 -6.971 1.00 97.38 99 ILE A O 1
ATOM 741 N N . MET A 1 100 ? 4.016 0.124 -5.773 1.00 95.81 100 MET A N 1
ATOM 742 C CA . MET A 1 100 ? 4.798 1.155 -6.445 1.00 95.81 100 MET A CA 1
ATOM 743 C C . MET A 1 100 ? 6.230 0.684 -6.659 1.00 95.81 100 MET A C 1
ATOM 745 O O . MET A 1 100 ? 6.816 0.044 -5.781 1.00 95.81 100 MET A O 1
ATOM 749 N N . LEU A 1 101 ? 6.782 0.980 -7.831 1.00 94.62 101 LEU A N 1
ATOM 750 C CA . LEU A 1 101 ? 8.125 0.573 -8.216 1.00 94.62 101 LEU A CA 1
ATOM 751 C C . LEU A 1 101 ? 8.731 1.472 -9.298 1.00 94.62 101 LEU A C 1
ATOM 753 O O . LEU A 1 101 ? 8.026 2.232 -9.954 1.00 94.62 101 LEU A O 1
ATOM 757 N N . ASP A 1 102 ? 10.044 1.357 -9.470 1.00 92.06 102 ASP A N 1
ATOM 758 C CA . ASP A 1 102 ? 10.788 1.864 -10.625 1.00 92.06 102 ASP A CA 1
ATOM 759 C C . ASP A 1 102 ? 10.753 0.834 -11.772 1.00 92.06 102 ASP A C 1
ATOM 761 O O . ASP A 1 102 ? 11.174 -0.320 -11.623 1.00 92.06 102 ASP A O 1
ATOM 765 N N . THR A 1 103 ? 10.236 1.247 -12.929 1.00 86.62 103 THR A N 1
ATOM 766 C CA . THR A 1 103 ? 10.100 0.405 -14.127 1.00 86.62 103 THR A CA 1
ATOM 767 C C . THR A 1 103 ? 11.433 -0.017 -14.746 1.00 86.62 103 THR A C 1
ATOM 769 O O . THR A 1 103 ? 11.457 -0.936 -15.569 1.00 86.62 103 THR A O 1
ATOM 772 N N . SER A 1 104 ? 12.563 0.566 -14.323 1.00 84.88 104 SER A N 1
ATOM 773 C CA . SER A 1 104 ? 13.908 0.158 -14.751 1.00 84.88 104 SER A CA 1
ATOM 774 C C . SER A 1 104 ? 14.264 -1.295 -14.398 1.00 84.88 104 SER A C 1
ATOM 776 O O . SER A 1 104 ? 15.218 -1.848 -14.949 1.00 84.88 104 SER A O 1
ATOM 778 N N . TYR A 1 105 ? 13.480 -1.944 -13.529 1.00 76.31 105 TYR A N 1
ATOM 779 C CA . TYR A 1 105 ? 13.649 -3.341 -13.119 1.00 76.31 105 TYR A CA 1
ATOM 780 C C . TYR A 1 105 ? 12.932 -4.383 -14.003 1.00 76.31 105 TYR A C 1
ATOM 782 O O . TYR A 1 105 ? 12.804 -5.533 -13.580 1.00 76.31 105 TYR A O 1
ATOM 790 N N . ASP A 1 106 ? 12.456 -4.019 -15.203 1.00 83.69 106 ASP A N 1
ATOM 791 C CA . ASP A 1 106 ? 11.671 -4.886 -16.112 1.00 83.69 106 ASP A CA 1
ATOM 792 C C . ASP A 1 106 ? 10.394 -5.472 -15.464 1.00 83.69 106 ASP A C 1
ATOM 794 O O . ASP A 1 106 ? 9.863 -6.512 -15.867 1.00 83.69 106 ASP A O 1
ATOM 798 N N . LEU A 1 107 ? 9.884 -4.792 -14.438 1.00 87.12 107 LEU A N 1
ATOM 799 C CA . LEU A 1 107 ? 8.645 -5.103 -13.739 1.00 87.12 107 LEU A CA 1
ATOM 800 C C . LEU A 1 107 ? 7.712 -3.896 -13.838 1.00 87.12 107 LEU A C 1
ATOM 802 O O . LEU A 1 107 ? 8.161 -2.755 -13.856 1.00 87.12 107 LEU A O 1
ATOM 806 N N . THR A 1 108 ? 6.407 -4.155 -13.885 1.00 94.31 108 THR A N 1
ATOM 807 C CA . THR A 1 108 ? 5.374 -3.109 -13.893 1.00 94.31 108 THR A CA 1
ATOM 808 C C . THR A 1 108 ? 4.399 -3.354 -12.760 1.00 94.31 108 THR A C 1
ATOM 810 O O . THR A 1 108 ? 4.224 -4.498 -12.325 1.00 94.31 108 THR A O 1
ATOM 813 N N . ALA A 1 109 ? 3.715 -2.309 -12.315 1.00 96.19 109 ALA A N 1
ATOM 814 C CA . ALA A 1 109 ? 2.673 -2.402 -11.306 1.00 96.19 109 ALA A CA 1
ATOM 815 C C . ALA A 1 109 ? 1.565 -3.356 -11.780 1.00 96.19 109 ALA A C 1
ATOM 817 O O . ALA A 1 109 ? 1.053 -4.161 -10.999 1.00 96.19 109 ALA A O 1
ATOM 818 N N . GLN A 1 110 ? 1.269 -3.355 -13.086 1.00 96.56 110 GLN A N 1
ATOM 819 C CA . GLN A 1 110 ? 0.296 -4.262 -13.690 1.00 96.56 110 GLN A CA 1
ATOM 820 C C . GLN A 1 110 ? 0.695 -5.736 -13.536 1.00 96.56 110 GLN A C 1
ATOM 822 O O . GLN A 1 110 ? -0.157 -6.565 -13.228 1.00 96.56 110 GLN A O 1
ATOM 827 N N . SER A 1 111 ? 1.984 -6.075 -13.661 1.00 94.69 111 SER A N 1
ATOM 828 C CA . SER A 1 111 ? 2.462 -7.449 -13.443 1.00 94.69 111 SER A CA 1
ATOM 829 C C . SER A 1 111 ? 2.121 -7.966 -12.038 1.00 94.69 111 SER A C 1
ATOM 831 O O . SER A 1 111 ? 1.812 -9.149 -11.871 1.00 94.69 111 SER A O 1
ATOM 833 N N . PHE A 1 112 ? 2.151 -7.090 -11.028 1.00 95.88 112 PHE A N 1
ATOM 834 C CA . PHE A 1 112 ? 1.766 -7.428 -9.655 1.00 95.88 112 PHE A CA 1
ATOM 835 C C . PHE A 1 112 ? 0.253 -7.511 -9.485 1.00 95.88 112 PHE A C 1
ATOM 837 O O . PHE A 1 112 ? -0.218 -8.433 -8.828 1.00 95.88 112 PHE A O 1
ATOM 844 N N . VAL A 1 113 ? -0.514 -6.612 -10.106 1.00 97.62 113 VAL A N 1
ATOM 845 C CA . VAL A 1 113 ? -1.986 -6.687 -10.126 1.00 97.62 113 VAL A CA 1
ATOM 846 C C . VAL A 1 113 ? -2.456 -8.011 -10.742 1.00 97.62 113 VAL A C 1
ATOM 848 O O . VAL A 1 113 ? -3.304 -8.697 -10.172 1.00 97.62 113 VAL A O 1
ATOM 851 N N . ASP A 1 114 ? -1.848 -8.433 -11.849 1.00 96.56 114 ASP A N 1
ATOM 852 C CA . ASP A 1 114 ? -2.152 -9.712 -12.494 1.00 96.56 114 ASP A CA 1
ATOM 853 C C . ASP A 1 114 ? -1.786 -10.905 -11.596 1.00 96.56 114 ASP A C 1
ATOM 855 O O . ASP A 1 114 ? -2.503 -11.908 -11.548 1.00 96.56 114 ASP A O 1
ATOM 859 N N . ALA A 1 115 ? -0.657 -10.825 -10.883 1.00 96.38 115 ALA A N 1
ATOM 860 C CA . ALA A 1 115 ? -0.240 -11.853 -9.931 1.00 96.38 115 ALA A CA 1
ATOM 861 C C . ALA A 1 115 ? -1.181 -11.926 -8.721 1.00 96.38 115 ALA A C 1
ATOM 863 O O . ALA A 1 115 ? -1.583 -13.022 -8.329 1.00 96.38 115 ALA A O 1
ATOM 864 N N . PHE A 1 116 ? -1.585 -10.775 -8.182 1.00 96.75 116 PHE A N 1
ATOM 865 C CA . PHE A 1 116 ? -2.583 -10.660 -7.124 1.00 96.75 116 PHE A CA 1
ATOM 866 C C . PHE A 1 116 ? -3.891 -11.326 -7.556 1.00 96.75 116 PHE A C 1
ATOM 868 O O . PHE A 1 116 ? -4.386 -12.212 -6.856 1.00 96.75 116 PHE A O 1
ATOM 875 N N . GLY A 1 117 ? -4.373 -11.025 -8.765 1.00 96.50 117 GLY A N 1
ATOM 876 C CA . GLY A 1 117 ? -5.597 -11.615 -9.303 1.00 96.50 117 GLY A CA 1
ATOM 877 C C . GLY A 1 117 ? -5.551 -13.143 -9.461 1.00 96.50 117 GLY A C 1
ATOM 878 O O . GLY A 1 117 ? -6.554 -13.829 -9.276 1.00 96.50 117 GLY A O 1
ATOM 879 N N . LYS A 1 118 ? -4.374 -13.726 -9.723 1.00 97.25 118 LYS A N 1
ATOM 880 C CA . LYS A 1 118 ? -4.203 -15.194 -9.755 1.00 97.25 118 LYS A CA 1
ATOM 881 C C . LYS A 1 118 ? -4.333 -15.845 -8.376 1.00 97.25 118 LYS A C 1
ATOM 883 O O . LYS A 1 118 ? -4.651 -17.030 -8.307 1.00 97.25 118 LYS A O 1
ATOM 888 N N . VAL A 1 119 ? -4.057 -15.104 -7.303 1.00 95.75 119 VAL A N 1
ATOM 889 C CA . VAL A 1 119 ? -4.118 -15.599 -5.920 1.00 95.75 119 VAL A CA 1
ATOM 890 C C . VAL A 1 119 ? -5.511 -15.407 -5.330 1.00 95.75 119 VAL A C 1
ATOM 892 O O . VAL A 1 119 ? -6.042 -16.331 -4.717 1.00 95.75 119 VAL A O 1
ATOM 895 N N . VAL A 1 120 ? -6.103 -14.222 -5.507 1.00 94.38 120 VAL A N 1
ATOM 896 C CA . VAL A 1 120 ? -7.369 -13.862 -4.845 1.00 94.38 120 VAL A CA 1
ATOM 897 C C . VAL A 1 120 ? -8.602 -14.031 -5.738 1.00 94.38 120 VAL A C 1
ATOM 899 O O . VAL A 1 120 ? -9.703 -14.203 -5.220 1.00 94.38 120 VAL A O 1
ATOM 902 N N . GLY A 1 121 ? -8.433 -14.050 -7.062 1.00 93.62 121 GLY A N 1
ATOM 903 C CA . GLY A 1 121 ? -9.510 -13.963 -8.053 1.00 93.62 121 GLY A CA 1
ATOM 904 C C . GLY A 1 121 ? -9.492 -12.627 -8.802 1.00 93.62 121 GLY A C 1
ATOM 905 O O . GLY A 1 121 ? -8.630 -11.790 -8.562 1.00 93.62 121 GLY A O 1
ATOM 906 N N . GLU A 1 122 ? -10.431 -12.421 -9.728 1.00 93.94 122 GLU A N 1
ATOM 907 C CA . GLU A 1 122 ? -10.507 -11.179 -10.513 1.00 93.94 122 GLU A CA 1
ATOM 908 C C . GLU A 1 122 ? -10.646 -9.955 -9.587 1.00 93.94 122 GLU A C 1
ATOM 910 O O . GLU A 1 122 ? -11.599 -9.914 -8.801 1.00 93.94 122 GLU A O 1
ATOM 915 N N . PRO A 1 123 ? -9.712 -8.984 -9.635 1.00 95.88 123 PRO A N 1
ATOM 916 C CA . PRO A 1 123 ? -9.810 -7.794 -8.805 1.00 95.88 123 PRO A CA 1
ATOM 917 C C . PRO A 1 123 ? -11.064 -6.984 -9.130 1.00 95.88 123 PRO A C 1
ATOM 919 O O . PRO A 1 123 ? -11.430 -6.816 -10.292 1.00 95.88 123 PRO A O 1
ATOM 922 N N . GLU A 1 124 ? -11.707 -6.442 -8.100 1.00 97.19 124 GLU A N 1
ATOM 923 C CA . GLU A 1 124 ? -12.947 -5.670 -8.246 1.00 97.19 124 GLU A CA 1
ATOM 924 C C . GLU A 1 124 ? -12.684 -4.278 -8.836 1.00 97.19 124 GLU A C 1
ATOM 926 O O . GLU A 1 124 ? -13.563 -3.671 -9.451 1.00 97.19 124 GLU A O 1
ATOM 931 N N . PHE A 1 125 ? -11.461 -3.770 -8.660 1.00 97.56 125 PHE A N 1
ATOM 932 C CA . PHE A 1 125 ? -10.987 -2.530 -9.259 1.00 97.56 125 PHE A CA 1
ATOM 933 C C . PHE A 1 125 ? -9.459 -2.502 -9.365 1.00 97.56 125 PHE A C 1
ATOM 935 O O . PHE A 1 125 ? -8.743 -3.174 -8.620 1.00 97.56 125 PHE A O 1
ATOM 942 N N . VAL A 1 126 ? -8.970 -1.658 -10.271 1.00 97.50 126 VAL A N 1
ATOM 943 C CA . VAL A 1 126 ? -7.567 -1.255 -10.406 1.00 97.50 126 VAL A CA 1
ATOM 944 C C . VAL A 1 126 ? -7.584 0.243 -10.688 1.00 97.50 126 VAL A C 1
ATOM 946 O O . VAL A 1 126 ? -8.290 0.672 -11.605 1.00 97.50 126 VAL A O 1
ATOM 949 N N . ILE A 1 127 ? -6.882 1.034 -9.880 1.00 95.81 127 ILE A N 1
ATOM 950 C CA . ILE A 1 127 ? -6.899 2.499 -9.949 1.00 95.81 127 ILE A CA 1
ATOM 951 C C . ILE A 1 127 ? -5.518 3.110 -9.957 1.00 95.81 127 ILE A C 1
ATOM 953 O O . ILE A 1 127 ? -4.547 2.576 -9.363 1.00 95.81 127 ILE A O 1
#

Radius of gyration: 13.86 Å; chains: 1; bounding box: 38×26×35 Å

Secondary structure (DSSP, 8-state):
----EEEEE--TT--SHHHHHHHHHHH--S-STTEEEEEEEEESSSS--EEEEEEEEPTTS-HHHHHHHHHHHS-TT-SSS----EEEEEEETTEEEEEEE-GGGS--HHHHHHHHHHHH-S-SEE-

pLDDT: mean 92.4, std 7.98, range [51.84, 98.5]